Protein AF-A0A956R681-F1 (afdb_monomer)

Secondary structure (DSSP, 8-state):
---HHHHHHHHHHT----HHHHHH-TT-TTTS-HHHHHHHHH-TTHHHHHHHHHHHHHHHHHHHTTS------TTHHHHHHHHS-----S----HHHHHHHHHHHHHHHHHHHHHHHHT-SSHHHHHHHHHHHHHHHHHHTT-HHHHHHHHHHHHHHHHHHHHHHT----

Structure (mmCIF, N/CA/C/O backbone):
data_AF-A0A956R681-F1
#
_entry.id   AF-A0A956R681-F1
#
loop_
_atom_site.group_PDB
_atom_site.id
_atom_site.type_symbol
_atom_site.label_atom_id
_atom_site.label_alt_id
_atom_site.label_comp_id
_atom_site.label_asym_id
_atom_site.label_entity_id
_atom_site.label_seq_id
_atom_site.pdbx_PDB_ins_code
_atom_site.Cartn_x
_atom_site.Cartn_y
_atom_site.Cartn_z
_atom_site.occupancy
_atom_site.B_iso_or_equiv
_atom_site.auth_seq_id
_atom_site.auth_comp_id
_atom_site.auth_asym_id
_atom_site.auth_atom_id
_atom_site.pdbx_PDB_model_num
ATOM 1 N N . MET A 1 1 ? -14.907 17.882 20.560 1.00 49.69 1 MET A N 1
ATOM 2 C CA . MET A 1 1 ? -14.363 16.603 21.057 1.00 49.69 1 MET A CA 1
ATOM 3 C C . MET A 1 1 ? -14.638 15.593 19.968 1.00 49.69 1 MET A C 1
ATOM 5 O O . MET A 1 1 ? -15.806 15.390 19.674 1.00 49.69 1 MET A O 1
ATOM 9 N N . SER A 1 2 ? -13.607 15.104 19.279 1.00 65.75 2 SER A N 1
ATOM 10 C CA . SER A 1 2 ? -13.787 14.114 18.211 1.00 65.75 2 SER A CA 1
ATOM 11 C C . SER A 1 2 ? -14.319 12.815 18.810 1.00 65.75 2 SER A C 1
ATOM 13 O O . SER A 1 2 ? -13.878 12.429 19.895 1.00 65.75 2 SER A O 1
ATOM 15 N N . ASP A 1 3 ? -15.269 12.190 18.124 1.00 90.00 3 ASP A N 1
ATOM 16 C CA . ASP A 1 3 ? -15.886 10.930 18.532 1.00 90.00 3 ASP A CA 1
ATOM 17 C C . ASP A 1 3 ? -14.795 9.852 18.733 1.00 90.00 3 ASP A C 1
ATOM 19 O O . ASP A 1 3 ? -13.906 9.733 17.877 1.00 90.00 3 ASP A O 1
ATOM 23 N N . PRO A 1 4 ? -14.780 9.101 19.854 1.00 87.50 4 PRO A N 1
ATOM 24 C CA . PRO A 1 4 ? -13.835 8.000 20.051 1.00 87.50 4 PRO A CA 1
ATOM 25 C C . PRO A 1 4 ? -13.836 6.991 18.891 1.00 87.50 4 PRO A C 1
ATOM 27 O O . PRO A 1 4 ? -12.768 6.466 18.569 1.00 87.50 4 PRO A O 1
ATOM 30 N N . GLN A 1 5 ? -14.977 6.777 18.223 1.00 89.56 5 GLN A N 1
ATOM 31 C CA . GLN A 1 5 ? -15.070 5.901 17.050 1.00 89.56 5 GLN A CA 1
ATOM 32 C C . GLN A 1 5 ? -14.306 6.478 15.854 1.00 89.56 5 GLN A C 1
ATOM 34 O O . GLN A 1 5 ? -13.444 5.800 15.304 1.00 89.56 5 GLN A O 1
ATOM 39 N N . GLN A 1 6 ? -14.512 7.759 15.533 1.00 90.44 6 GLN A N 1
ATOM 40 C CA . GLN A 1 6 ? -13.795 8.446 14.447 1.00 90.44 6 GLN A CA 1
ATOM 41 C C . GLN A 1 6 ? -12.280 8.466 14.668 1.00 90.44 6 GLN A C 1
ATOM 43 O O . GLN A 1 6 ? -11.498 8.377 13.723 1.00 90.44 6 GLN A O 1
ATOM 48 N N . ARG A 1 7 ? -11.842 8.588 15.928 1.00 89.12 7 ARG A N 1
ATOM 49 C CA . ARG A 1 7 ? -10.415 8.503 16.263 1.00 89.12 7 ARG A CA 1
ATOM 50 C C . ARG A 1 7 ? -9.858 7.104 16.030 1.00 89.12 7 ARG A C 1
ATOM 52 O O . ARG A 1 7 ? -8.744 6.994 15.531 1.00 89.12 7 ARG A O 1
ATOM 59 N N . LEU A 1 8 ? -10.603 6.058 16.391 1.00 91.12 8 LEU A N 1
ATOM 60 C CA . LEU A 1 8 ? -10.182 4.687 16.118 1.00 91.12 8 LEU A CA 1
ATOM 61 C C . LEU A 1 8 ? -10.147 4.415 14.609 1.00 91.12 8 LEU A C 1
ATOM 63 O O . LEU A 1 8 ? -9.159 3.867 14.136 1.00 91.12 8 LEU A O 1
ATOM 67 N N . GLU A 1 9 ? -11.166 4.836 13.860 1.00 89.56 9 GLU A N 1
ATOM 68 C CA . GLU A 1 9 ? -11.208 4.705 12.397 1.00 89.56 9 GLU A CA 1
ATOM 69 C C . GLU A 1 9 ? -10.003 5.369 11.732 1.00 89.56 9 GLU A C 1
ATOM 71 O O . GLU A 1 9 ? -9.349 4.746 10.904 1.00 89.56 9 GLU A O 1
ATOM 76 N N . ALA A 1 10 ? -9.652 6.592 12.140 1.00 90.12 10 ALA A N 1
ATOM 77 C CA . ALA A 1 10 ? -8.473 7.275 11.613 1.00 90.12 10 ALA A CA 1
ATOM 78 C C . ALA A 1 10 ? -7.182 6.470 11.851 1.00 90.12 10 ALA A C 1
ATOM 80 O O . ALA A 1 10 ? -6.353 6.361 10.954 1.00 90.12 10 ALA A O 1
ATOM 81 N N . ILE A 1 11 ? -7.032 5.860 13.033 1.00 91.00 11 ILE A N 1
ATOM 82 C CA . ILE A 1 11 ? -5.877 5.002 13.339 1.00 91.00 11 ILE A CA 1
ATOM 83 C C . ILE A 1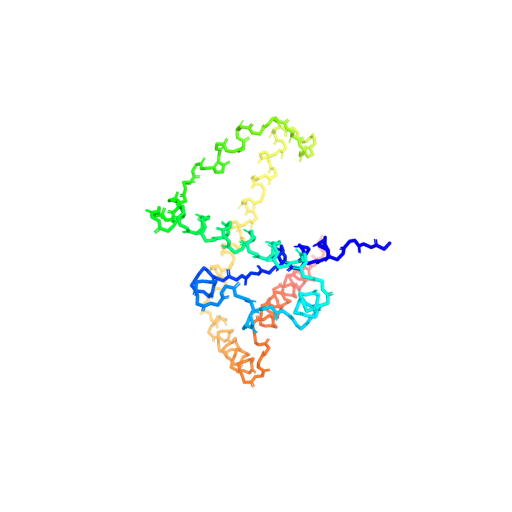 11 ? -5.894 3.722 12.491 1.00 91.00 11 ILE A C 1
ATOM 85 O O . ILE A 1 11 ? -4.836 3.268 12.067 1.00 91.00 11 ILE A O 1
ATOM 89 N N . LEU A 1 12 ? -7.069 3.124 12.267 1.00 90.12 12 LEU A N 1
ATOM 90 C CA . LEU A 1 12 ? -7.211 1.903 11.469 1.00 90.12 12 LEU A CA 1
ATOM 91 C C . LEU A 1 12 ? -6.932 2.150 9.980 1.00 90.12 12 LEU A C 1
ATOM 93 O O . LEU A 1 12 ? -6.311 1.304 9.348 1.00 90.12 12 LEU A O 1
ATOM 97 N N . LEU A 1 13 ? -7.330 3.304 9.436 1.00 87.62 13 LEU A N 1
ATOM 98 C CA . LEU A 1 13 ? -7.096 3.670 8.033 1.00 87.62 13 LEU A CA 1
ATOM 99 C C . LEU A 1 13 ? -5.612 3.861 7.696 1.00 87.62 13 LEU A C 1
ATOM 101 O O . LEU A 1 13 ? -5.194 3.533 6.589 1.00 87.62 13 LEU A O 1
ATOM 105 N N . ASP A 1 14 ? -4.821 4.364 8.643 1.00 88.56 14 ASP A N 1
ATOM 106 C CA . ASP A 1 14 ? -3.371 4.525 8.476 1.00 88.56 14 ASP A CA 1
ATOM 107 C C . ASP A 1 14 ? -2.596 3.215 8.725 1.00 88.56 14 ASP A C 1
ATOM 109 O O . ASP A 1 14 ? -1.380 3.153 8.522 1.00 88.56 14 ASP A O 1
ATOM 113 N N . LEU A 1 15 ? -3.267 2.161 9.199 1.00 88.75 15 LEU A N 1
ATOM 114 C CA . LEU A 1 15 ? -2.619 0.919 9.590 1.00 88.75 15 LEU A CA 1
ATOM 115 C C . LEU A 1 15 ? -2.482 -0.049 8.409 1.00 88.75 15 LEU A C 1
ATOM 117 O O . LEU A 1 15 ? -3.449 -0.642 7.941 1.00 88.75 15 LEU A O 1
ATOM 121 N N . GLU A 1 16 ? -1.243 -0.333 8.021 1.00 84.88 16 GLU A N 1
ATOM 122 C CA . GLU A 1 16 ? -0.945 -1.410 7.076 1.00 84.88 16 GLU A CA 1
ATOM 123 C C . GLU A 1 16 ? -0.769 -2.746 7.812 1.00 84.88 16 GLU A C 1
ATOM 125 O O . GLU A 1 16 ? 0.278 -3.022 8.405 1.00 84.88 16 GLU A O 1
ATOM 130 N N . VAL A 1 17 ? -1.790 -3.608 7.770 1.00 86.81 17 VAL A N 1
ATOM 131 C CA . VAL A 1 17 ? -1.738 -4.942 8.383 1.00 86.81 17 VAL A CA 1
ATOM 132 C C . VAL A 1 17 ? -2.103 -6.035 7.380 1.00 86.81 17 VAL A C 1
ATOM 134 O O . VAL A 1 17 ? -3.077 -5.951 6.640 1.00 86.81 17 VAL A O 1
ATOM 137 N N . GLY A 1 18 ? -1.300 -7.100 7.340 1.00 85.00 18 GLY A N 1
ATOM 138 C CA . GLY A 1 18 ? -1.504 -8.180 6.378 1.00 85.00 18 GLY A CA 1
ATOM 139 C C . GLY A 1 18 ? -2.695 -9.087 6.734 1.00 85.00 18 GLY A C 1
ATOM 140 O O . GLY A 1 18 ? -2.915 -9.391 7.912 1.00 85.00 18 GLY A O 1
ATOM 141 N N . PRO A 1 19 ? -3.394 -9.672 5.742 1.00 86.38 19 PRO A N 1
ATOM 142 C CA . PRO A 1 19 ? -4.575 -10.508 5.984 1.00 86.38 19 PRO A CA 1
ATOM 143 C C . PRO A 1 19 ? -4.267 -11.781 6.787 1.00 86.38 19 PRO A C 1
ATOM 145 O O . PRO A 1 19 ? -5.109 -12.284 7.527 1.00 86.38 19 PRO A O 1
ATOM 148 N N . ALA A 1 20 ? -3.044 -12.312 6.695 1.00 87.06 20 ALA A N 1
ATOM 149 C CA . ALA A 1 20 ? -2.615 -13.446 7.517 1.00 87.06 20 ALA A CA 1
ATOM 150 C C . ALA A 1 20 ? -2.541 -13.095 9.015 1.00 87.06 20 ALA A C 1
ATOM 152 O O . ALA A 1 20 ? -2.789 -13.953 9.864 1.00 87.06 20 ALA A O 1
ATOM 153 N N . GLN A 1 21 ? -2.204 -11.844 9.336 1.00 89.06 21 GLN A N 1
ATOM 154 C CA . GLN A 1 21 ? -2.130 -11.354 10.707 1.00 89.06 21 GLN A CA 1
ATOM 155 C C . GLN A 1 21 ? -3.531 -11.094 11.270 1.00 89.06 21 GLN A C 1
ATOM 157 O O . GLN A 1 21 ? -3.810 -11.542 12.381 1.00 89.06 21 GLN A O 1
ATOM 162 N N . LEU A 1 22 ? -4.433 -10.511 10.471 1.00 90.94 22 LEU A N 1
ATOM 163 C CA . LEU A 1 22 ? -5.848 -10.337 10.824 1.00 90.94 22 LEU A CA 1
ATOM 164 C C . LEU A 1 22 ? -6.547 -11.662 11.151 1.00 90.94 22 LEU A C 1
ATOM 166 O O . LEU A 1 22 ? -7.217 -11.767 12.173 1.00 90.94 22 LEU A O 1
ATOM 170 N N . ARG A 1 23 ? -6.333 -12.714 10.345 1.00 90.00 23 ARG A N 1
ATOM 171 C CA . ARG A 1 23 ? -6.906 -14.051 10.618 1.00 90.00 23 ARG A CA 1
ATOM 172 C C . ARG A 1 23 ? -6.384 -14.673 11.911 1.00 90.00 23 ARG A C 1
ATOM 174 O O . ARG A 1 23 ? -7.100 -15.425 12.563 1.00 90.00 23 ARG A O 1
ATOM 181 N N . ARG A 1 24 ? -5.117 -14.416 12.248 1.00 92.62 24 ARG A N 1
ATOM 182 C CA . ARG A 1 24 ? -4.472 -14.975 13.443 1.00 92.62 24 ARG A CA 1
ATOM 183 C C . ARG A 1 24 ? -4.914 -14.253 14.713 1.00 92.62 24 ARG A C 1
ATOM 185 O O . ARG A 1 24 ? -5.060 -14.893 15.749 1.00 92.62 24 ARG A O 1
ATOM 192 N N . ASP A 1 25 ? -5.088 -12.939 14.636 1.00 92.00 25 ASP A N 1
ATOM 193 C CA . ASP A 1 25 ? -5.455 -12.097 15.770 1.00 92.00 25 ASP A CA 1
ATOM 194 C C . ASP A 1 25 ? -6.475 -11.024 15.356 1.00 92.00 25 ASP A C 1
ATOM 196 O O . ASP A 1 25 ? -6.110 -9.862 15.170 1.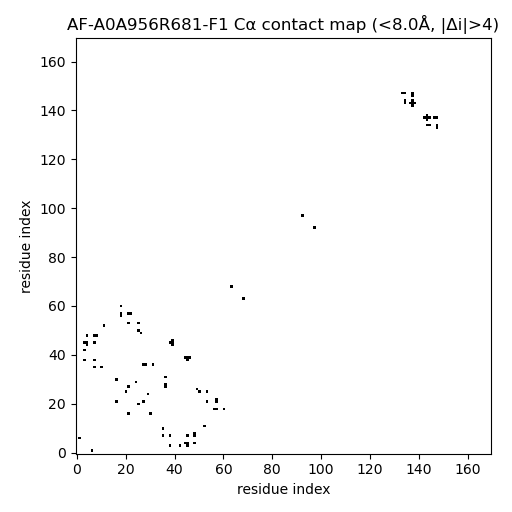00 92.00 25 ASP A O 1
ATOM 200 N N . PRO A 1 26 ? -7.768 -11.377 15.262 1.00 90.94 26 PRO A N 1
ATOM 201 C CA . PRO A 1 26 ? -8.822 -10.421 14.917 1.00 90.94 26 PRO A CA 1
ATOM 202 C C . PRO A 1 26 ? -9.085 -9.407 16.041 1.00 90.94 26 PRO A C 1
ATOM 204 O O . PRO A 1 26 ? -9.763 -8.409 15.837 1.00 90.94 26 PRO A O 1
ATOM 207 N N . SER A 1 27 ? -8.554 -9.648 17.246 1.00 89.88 27 SER A N 1
ATOM 208 C CA . SER A 1 27 ? -8.712 -8.739 18.386 1.00 89.88 27 SER A CA 1
ATOM 209 C C . SER A 1 27 ? -7.737 -7.563 18.374 1.00 89.88 27 SER A C 1
ATOM 211 O O . SER A 1 27 ? -7.854 -6.667 19.207 1.00 89.88 27 SER A O 1
ATOM 213 N N . GLY A 1 28 ? -6.749 -7.578 17.477 1.00 88.75 28 GLY A N 1
ATOM 214 C CA . GLY A 1 28 ? -5.774 -6.502 17.364 1.00 88.75 28 GLY A CA 1
ATOM 215 C C . GLY A 1 28 ? -4.764 -6.405 18.495 1.00 88.75 28 GLY A C 1
ATOM 216 O O . GLY A 1 28 ? -4.049 -5.415 18.596 1.00 88.75 28 GLY A O 1
ATOM 217 N N . ARG A 1 29 ? -4.625 -7.429 19.338 1.00 89.69 29 ARG A N 1
ATOM 218 C CA . ARG A 1 29 ? -3.703 -7.378 20.484 1.00 89.69 29 ARG A CA 1
ATOM 219 C C . ARG A 1 29 ? -2.233 -7.290 20.083 1.00 89.69 29 ARG A C 1
ATOM 221 O O . ARG A 1 29 ? -1.448 -6.678 20.801 1.00 89.69 29 ARG A O 1
ATOM 228 N N . SER A 1 30 ? -1.870 -7.902 18.962 1.00 90.31 30 SER A N 1
ATOM 229 C CA . SER A 1 30 ? -0.498 -7.977 18.453 1.00 90.31 30 SER A CA 1
ATOM 230 C C . SER A 1 30 ? -0.127 -6.869 17.471 1.00 90.31 30 SER A C 1
ATOM 232 O O . SER A 1 30 ? 1.059 -6.672 17.221 1.00 90.31 30 SER A O 1
ATOM 234 N N . TRP A 1 31 ? -1.111 -6.165 16.910 1.00 92.81 31 TRP A N 1
ATOM 235 C CA . TRP A 1 31 ? -0.884 -5.195 15.836 1.00 92.81 31 TRP A CA 1
ATOM 236 C C . TRP A 1 31 ? -1.484 -3.810 16.082 1.00 92.81 31 TRP A C 1
ATOM 238 O O . TRP A 1 31 ? -1.048 -2.856 15.445 1.00 92.81 31 TRP A O 1
ATOM 248 N N . LEU A 1 32 ? -2.418 -3.649 17.025 1.00 93.69 32 LEU A N 1
ATOM 249 C CA . LEU A 1 32 ? -2.899 -2.324 17.405 1.00 93.69 32 LEU A CA 1
ATOM 250 C C . LEU A 1 32 ? -1.897 -1.600 18.304 1.00 93.69 32 LEU A C 1
ATOM 252 O O . LEU A 1 32 ? -1.331 -2.158 19.259 1.00 93.69 32 LEU A O 1
ATOM 256 N N . SER A 1 33 ? -1.770 -0.298 18.059 1.00 92.12 33 SER A N 1
ATOM 257 C CA . SER A 1 33 ? -1.048 0.614 18.939 1.00 92.12 33 SER A CA 1
ATOM 258 C C . SER A 1 33 ? -1.646 0.613 20.355 1.00 92.12 33 SER A C 1
ATOM 260 O O . SER A 1 33 ? -2.798 0.232 20.585 1.00 92.12 33 SER A O 1
ATOM 262 N N . ALA A 1 34 ? -0.850 1.034 21.341 1.00 91.62 34 ALA A N 1
ATOM 263 C CA . ALA A 1 34 ? -1.329 1.151 22.719 1.00 91.62 34 ALA A CA 1
ATOM 264 C C . ALA A 1 34 ? -2.500 2.146 22.844 1.00 91.62 34 ALA A C 1
ATOM 266 O O . ALA A 1 34 ? -3.409 1.914 23.635 1.00 91.62 34 ALA A O 1
ATOM 267 N N . GLU A 1 35 ? -2.509 3.206 22.028 1.00 90.75 35 GLU A N 1
ATOM 268 C CA . GLU A 1 35 ? -3.598 4.188 21.988 1.00 90.75 35 GLU A CA 1
ATOM 269 C C . GLU A 1 35 ? -4.914 3.560 21.515 1.00 90.75 35 GLU A C 1
ATOM 271 O O . GLU A 1 35 ? -5.931 3.683 22.196 1.00 90.75 35 GLU A O 1
ATOM 276 N N . ALA A 1 36 ? -4.898 2.824 20.399 1.00 90.12 36 ALA A N 1
ATOM 277 C CA . ALA A 1 36 ? -6.098 2.163 19.887 1.00 90.12 36 ALA A CA 1
ATOM 278 C C . ALA A 1 36 ? -6.641 1.111 20.869 1.00 90.12 36 ALA A C 1
ATOM 280 O O . ALA A 1 36 ? -7.851 0.993 21.057 1.00 90.12 36 ALA A O 1
ATOM 281 N N . ARG A 1 37 ? -5.752 0.387 21.561 1.00 92.56 37 ARG A N 1
ATOM 282 C CA . ARG A 1 37 ? -6.152 -0.558 22.615 1.00 92.56 37 ARG A CA 1
ATOM 283 C C . ARG A 1 37 ? -6.808 0.142 23.803 1.00 92.56 37 ARG A C 1
ATOM 285 O O . ARG A 1 37 ? -7.855 -0.309 24.255 1.00 92.56 37 ARG A O 1
ATOM 292 N N . ALA A 1 38 ? -6.260 1.271 24.250 1.00 92.06 38 ALA A N 1
ATOM 293 C CA . ALA A 1 38 ? -6.871 2.065 25.313 1.00 92.06 38 ALA A CA 1
ATOM 294 C C . ALA A 1 38 ? -8.266 2.581 24.916 1.00 92.06 38 ALA A C 1
ATOM 296 O O . ALA A 1 38 ? -9.178 2.580 25.746 1.00 92.06 38 ALA A O 1
ATOM 297 N N . LEU A 1 39 ? -8.471 2.964 23.649 1.00 91.62 39 LEU A N 1
ATOM 298 C CA . LEU A 1 39 ? -9.792 3.346 23.131 1.00 91.62 39 LEU A CA 1
ATOM 299 C C . LEU A 1 39 ? -10.789 2.177 23.186 1.00 91.62 39 LEU A C 1
ATOM 301 O O . LEU A 1 39 ? -11.912 2.365 23.639 1.00 91.62 39 LEU A O 1
ATOM 305 N N . LEU A 1 40 ? -10.375 0.964 22.815 1.00 92.44 40 LEU A N 1
ATOM 306 C CA . LEU A 1 40 ? -11.221 -0.242 22.858 1.00 92.44 40 LEU A CA 1
ATOM 307 C C . LEU A 1 40 ? -11.555 -0.730 24.276 1.00 92.44 40 LEU A C 1
ATOM 309 O O . LEU A 1 40 ? -12.580 -1.388 24.491 1.00 92.44 40 LEU A O 1
ATOM 313 N N . GLU A 1 41 ? -10.667 -0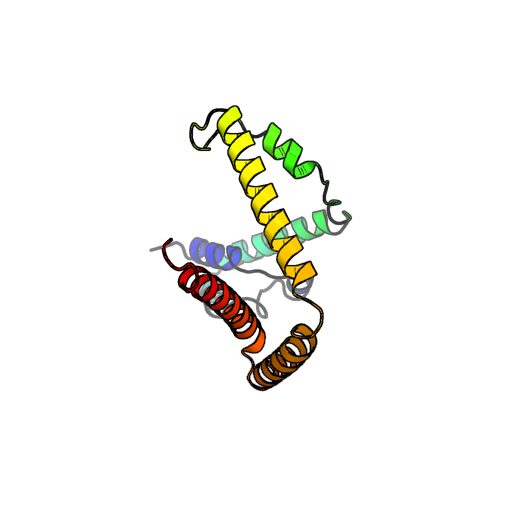.470 25.233 1.00 92.12 41 GLU A N 1
ATOM 314 C CA . GLU A 1 41 ? -10.885 -0.776 26.648 1.00 92.12 41 GLU A CA 1
ATOM 315 C C . GLU A 1 41 ? -11.834 0.230 27.301 1.00 92.12 41 GLU A C 1
ATOM 317 O O . GLU A 1 41 ? -12.705 -0.167 28.074 1.00 92.12 41 GLU A O 1
ATOM 322 N N . SER A 1 42 ? -11.689 1.514 26.964 1.00 92.19 42 SER A N 1
ATOM 323 C CA . SER A 1 42 ? -12.501 2.599 27.525 1.00 92.19 42 SER A CA 1
ATOM 324 C C . SER A 1 42 ? -13.887 2.733 26.885 1.00 92.19 42 SER A C 1
ATOM 326 O O . SER A 1 42 ? -14.817 3.145 27.573 1.00 92.19 42 SER A O 1
ATOM 328 N N . HIS A 1 43 ? -14.037 2.355 25.612 1.00 92.56 43 HIS A N 1
ATOM 329 C CA . HIS A 1 43 ? -15.256 2.548 24.821 1.00 92.56 43 HIS A CA 1
ATOM 330 C C . HIS A 1 43 ? -15.658 1.231 24.128 1.00 92.56 43 HIS A C 1
ATOM 332 O O . HIS A 1 43 ? -15.090 0.870 23.090 1.00 92.56 43 HIS A O 1
ATOM 338 N N . PRO A 1 44 ? -16.605 0.451 24.687 1.00 88.88 44 PRO A N 1
ATOM 339 C CA . PRO A 1 44 ? -16.994 -0.848 24.131 1.00 88.88 44 PRO A CA 1
ATOM 340 C C . PRO A 1 44 ? -17.612 -0.764 22.724 1.00 88.88 44 PRO A C 1
ATOM 342 O O . PRO A 1 44 ? -17.506 -1.726 21.962 1.00 88.88 44 PRO A O 1
ATOM 345 N N . GLU A 1 45 ? -18.204 0.370 22.355 1.00 89.31 45 GLU A N 1
ATOM 346 C CA . GLU A 1 45 ? -18.741 0.679 21.025 1.00 89.31 45 GLU A CA 1
ATOM 347 C C . GLU A 1 45 ? -17.671 0.640 19.921 1.00 89.31 45 GLU A C 1
ATOM 349 O O . GLU A 1 45 ? -17.944 0.227 18.794 1.00 89.31 45 GLU A O 1
ATOM 354 N N . CYS A 1 46 ? -16.417 0.949 20.251 1.00 90.19 46 CYS A N 1
ATOM 355 C CA . CYS A 1 46 ? -15.292 0.875 19.321 1.00 90.19 46 CYS A CA 1
ATOM 356 C C . CYS A 1 46 ? -14.961 -0.571 18.905 1.00 90.19 46 CYS A C 1
ATOM 358 O O . CYS A 1 46 ? -14.333 -0.803 17.873 1.00 90.19 46 CYS A O 1
ATOM 360 N N . ARG A 1 47 ? -15.413 -1.578 19.670 1.00 90.94 47 ARG A N 1
ATOM 361 C CA . ARG A 1 47 ? -15.216 -2.997 19.318 1.00 90.94 47 ARG A CA 1
ATOM 362 C C . ARG A 1 47 ? -16.053 -3.433 18.125 1.00 90.94 47 ARG A C 1
ATOM 364 O O . ARG A 1 47 ? -15.786 -4.494 17.563 1.00 90.94 47 ARG A O 1
ATOM 371 N N . GLN A 1 48 ? -17.122 -2.705 17.810 1.00 90.81 48 GLN A N 1
ATOM 372 C CA . GLN A 1 48 ? -17.890 -2.956 16.597 1.00 90.81 48 GLN A CA 1
ATOM 373 C C . GLN A 1 48 ? -17.115 -2.459 15.376 1.00 90.81 48 GLN A C 1
ATOM 375 O O . GLN A 1 48 ? -16.864 -3.259 14.485 1.00 90.81 48 GLN A O 1
ATOM 380 N N . VAL A 1 49 ? -16.615 -1.222 15.423 1.00 91.94 49 VAL A N 1
ATOM 381 C CA . VAL A 1 49 ? -15.774 -0.621 14.373 1.00 91.94 49 VAL A CA 1
ATOM 382 C C . VAL A 1 49 ? -14.567 -1.502 14.044 1.00 91.94 49 VAL A C 1
ATOM 384 O O . VAL A 1 49 ? -14.300 -1.791 12.884 1.00 91.94 49 VAL A O 1
ATOM 387 N N . LEU A 1 50 ? -13.864 -2.007 15.068 1.00 93.19 50 LEU A N 1
ATOM 388 C CA . LEU A 1 50 ? -12.739 -2.921 14.849 1.00 93.19 50 LEU A CA 1
ATOM 389 C C . LEU A 1 5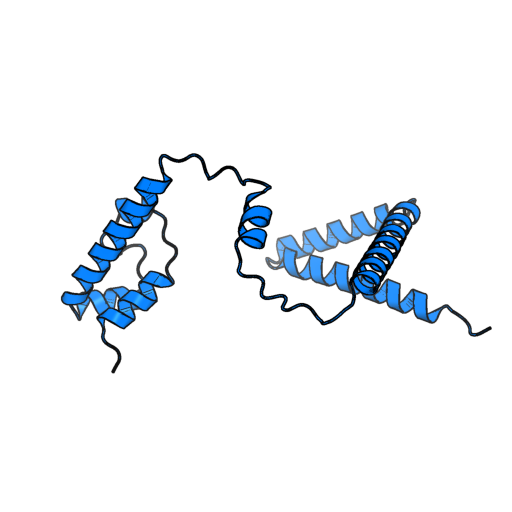0 ? -13.164 -4.210 14.131 1.00 93.19 50 LEU A C 1
ATOM 391 O O . LEU A 1 50 ? -12.432 -4.698 13.279 1.00 93.19 50 LEU A O 1
ATOM 395 N N . ARG A 1 51 ? -14.317 -4.786 14.490 1.00 94.06 51 ARG A N 1
ATOM 396 C CA . ARG A 1 51 ? -14.806 -6.015 13.850 1.00 94.06 51 ARG A CA 1
ATOM 397 C C . ARG A 1 51 ? -15.169 -5.772 12.393 1.00 94.06 51 ARG A C 1
ATOM 399 O O . ARG A 1 51 ? -14.745 -6.553 11.555 1.00 94.06 51 ARG A O 1
ATOM 406 N N . GLU A 1 52 ? -15.881 -4.685 12.116 1.00 92.88 52 GLU A N 1
ATOM 407 C CA . GLU A 1 52 ? -16.250 -4.282 10.756 1.00 92.88 52 GLU A CA 1
ATOM 408 C C . GLU A 1 52 ? -14.999 -4.080 9.892 1.00 92.88 52 GLU A C 1
ATOM 410 O O . GLU A 1 52 ? -14.891 -4.690 8.836 1.00 92.88 52 GLU A O 1
ATOM 415 N N . PHE A 1 53 ? -13.986 -3.372 10.402 1.00 93.44 53 PHE A N 1
ATOM 416 C CA . PHE A 1 53 ? -12.697 -3.227 9.719 1.00 93.44 53 PHE A CA 1
ATOM 417 C C . PHE A 1 53 ? -12.026 -4.575 9.406 1.00 93.44 53 PHE A C 1
ATOM 419 O O . PHE A 1 53 ? -11.580 -4.808 8.285 1.00 93.44 53 PHE A O 1
ATOM 426 N N . VAL A 1 54 ? -11.942 -5.480 10.389 1.00 94.19 54 VAL A N 1
ATOM 427 C CA . VAL A 1 54 ? -11.308 -6.795 10.193 1.00 94.19 54 VAL A CA 1
ATOM 428 C C . VAL A 1 54 ? -12.075 -7.630 9.166 1.00 94.19 54 VAL A C 1
ATOM 430 O O . VAL A 1 54 ? -11.450 -8.286 8.331 1.00 94.19 54 VAL A O 1
ATOM 433 N N . ASP A 1 55 ? -13.405 -7.618 9.224 1.00 93.19 55 ASP A N 1
ATOM 434 C CA . ASP A 1 55 ? -14.260 -8.353 8.293 1.00 93.19 55 ASP A CA 1
ATOM 435 C C . ASP A 1 55 ? -14.116 -7.805 6.864 1.00 93.19 55 ASP A C 1
ATOM 437 O O . ASP A 1 55 ? -13.934 -8.591 5.929 1.00 93.19 55 ASP A O 1
ATOM 441 N N . ASP A 1 56 ? -14.098 -6.481 6.702 1.00 90.31 56 ASP A N 1
ATOM 442 C CA . ASP A 1 56 ? -13.924 -5.806 5.413 1.00 90.31 56 ASP A CA 1
ATOM 443 C C . ASP A 1 56 ? -12.548 -6.090 4.795 1.00 90.31 56 ASP A C 1
ATOM 445 O O . ASP A 1 56 ? -12.457 -6.477 3.627 1.00 90.31 56 ASP A O 1
ATOM 449 N N . GLU A 1 57 ? -11.470 -5.991 5.576 1.00 89.69 57 GLU A N 1
ATOM 450 C CA . GLU A 1 57 ? -10.110 -6.285 5.109 1.00 89.69 57 GLU A CA 1
ATOM 451 C C . GLU A 1 57 ? -9.940 -7.756 4.711 1.00 89.69 57 GLU A C 1
ATOM 453 O O . GLU A 1 57 ? -9.305 -8.090 3.704 1.00 89.69 57 GLU A O 1
ATOM 458 N N . LEU A 1 58 ? -10.538 -8.680 5.469 1.00 89.62 58 LEU A N 1
ATOM 459 C CA . LEU A 1 58 ? -10.511 -10.099 5.123 1.00 89.62 58 LEU A CA 1
ATOM 460 C C . LEU A 1 58 ? -11.371 -10.418 3.899 1.00 89.62 58 LEU A C 1
ATOM 462 O O . LEU A 1 58 ? -10.972 -11.277 3.104 1.00 89.62 58 LEU A O 1
ATOM 466 N N . ALA A 1 59 ? -12.505 -9.739 3.726 1.00 87.69 59 ALA A N 1
ATOM 467 C CA . ALA A 1 59 ? -13.341 -9.851 2.537 1.00 87.69 59 ALA A CA 1
ATOM 468 C C . ALA A 1 59 ? -12.607 -9.323 1.297 1.00 87.69 59 ALA A C 1
ATOM 470 O O . ALA A 1 59 ? -12.560 -10.012 0.273 1.00 87.69 59 ALA A O 1
ATOM 471 N N . LEU A 1 60 ? -11.953 -8.163 1.404 1.00 85.69 60 LEU A N 1
ATOM 472 C CA . LEU A 1 60 ? -11.141 -7.572 0.342 1.00 85.69 60 LEU A CA 1
ATOM 473 C C . LEU A 1 60 ? -9.962 -8.480 -0.027 1.00 85.69 60 LEU A C 1
ATOM 475 O O . LEU A 1 60 ? -9.756 -8.806 -1.198 1.00 85.69 60 LEU A O 1
ATOM 479 N N . ALA A 1 61 ? -9.226 -8.971 0.970 1.00 84.06 61 ALA A N 1
ATOM 480 C CA . ALA A 1 61 ? -8.145 -9.924 0.754 1.00 84.06 61 ALA A CA 1
ATOM 481 C C . ALA A 1 61 ? -8.641 -11.257 0.173 1.00 84.06 61 ALA A C 1
ATOM 483 O O . ALA A 1 61 ? -7.909 -11.909 -0.569 1.00 84.06 61 ALA A O 1
ATOM 484 N N . GLY A 1 62 ? -9.865 -11.681 0.495 1.00 81.50 62 GLY A N 1
ATOM 485 C CA . GLY A 1 62 ? -10.521 -12.839 -0.112 1.00 81.50 62 GLY A CA 1
ATOM 486 C C . GLY A 1 62 ? -10.854 -12.617 -1.588 1.00 81.50 62 GLY A C 1
ATOM 487 O O . GLY A 1 62 ? -10.577 -13.488 -2.411 1.00 81.50 62 GLY A O 1
ATOM 488 N N . ALA A 1 63 ? -11.368 -11.435 -1.935 1.00 76.62 63 ALA A N 1
ATOM 489 C CA . ALA A 1 63 ? -11.644 -11.044 -3.316 1.00 76.62 63 ALA A CA 1
ATOM 490 C C . ALA A 1 63 ? -10.362 -10.971 -4.166 1.00 76.62 63 ALA A C 1
ATOM 492 O O . ALA A 1 63 ? -10.366 -11.359 -5.334 1.00 76.62 63 ALA A O 1
ATOM 493 N N . LEU A 1 64 ? -9.250 -10.527 -3.570 1.00 68.12 64 LEU A N 1
ATOM 494 C CA . LEU A 1 64 ? -7.942 -10.443 -4.226 1.00 68.12 64 LEU A CA 1
ATOM 495 C C . LEU A 1 64 ? -7.177 -11.778 -4.228 1.00 68.12 64 LEU A C 1
ATOM 497 O O . LEU A 1 64 ? -6.438 -12.061 -5.164 1.00 68.12 64 LEU A O 1
ATOM 501 N N . GLY A 1 65 ? -7.362 -12.621 -3.209 1.00 56.06 65 GLY A N 1
ATOM 502 C CA . GLY A 1 65 ? -6.589 -13.846 -2.967 1.00 56.06 65 GLY A CA 1
ATOM 503 C C . GLY A 1 65 ? -6.850 -15.009 -3.931 1.00 56.06 65 GLY A C 1
ATOM 504 O O . GLY A 1 65 ? -6.164 -16.026 -3.844 1.00 56.06 65 GLY A O 1
ATOM 505 N N . GLY A 1 66 ? -7.815 -14.874 -4.843 1.00 52.47 66 GLY A N 1
ATOM 506 C CA . GLY A 1 66 ? -8.049 -15.807 -5.952 1.00 52.47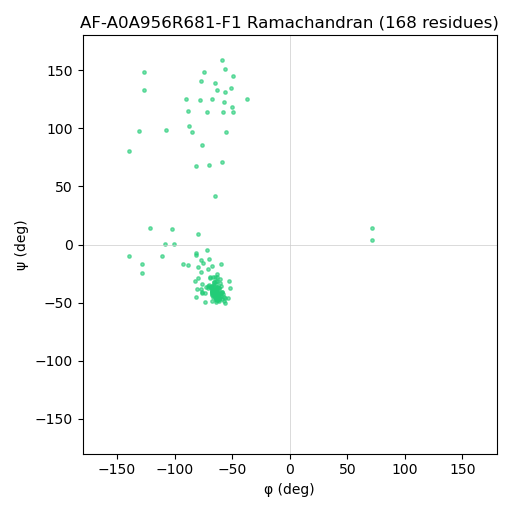 66 GLY A CA 1
ATOM 507 C C . GLY A 1 66 ? -7.729 -15.228 -7.332 1.00 52.47 66 GLY A C 1
ATOM 508 O O . GLY A 1 66 ? -7.704 -15.970 -8.314 1.00 52.47 66 GLY A O 1
ATOM 509 N N . ALA A 1 67 ? -7.481 -13.921 -7.424 1.00 52.44 67 ALA A N 1
ATOM 510 C CA . ALA A 1 67 ? -7.110 -13.284 -8.672 1.00 52.44 67 ALA A CA 1
ATOM 511 C C . ALA A 1 67 ? -5.578 -13.309 -8.789 1.00 52.44 67 ALA A C 1
ATOM 513 O O . ALA A 1 67 ? -4.896 -12.826 -7.880 1.00 52.44 67 ALA A O 1
ATOM 514 N N . PRO A 1 68 ? -4.991 -13.841 -9.879 1.00 53.94 68 PRO A N 1
ATOM 515 C CA . PRO A 1 68 ? -3.608 -13.500 -10.186 1.00 53.94 68 PRO A CA 1
ATOM 516 C C . PRO A 1 68 ? -3.508 -11.974 -10.158 1.00 53.94 68 PRO A C 1
ATOM 518 O O . PRO A 1 68 ? -4.416 -11.312 -10.672 1.00 53.94 68 PRO A O 1
ATOM 521 N N . ALA A 1 69 ? -2.457 -11.438 -9.515 1.00 56.94 69 ALA A N 1
ATOM 522 C CA . ALA A 1 69 ? -2.183 -10.001 -9.477 1.00 56.94 69 ALA A CA 1
ATOM 523 C C . ALA A 1 69 ? -2.550 -9.423 -10.845 1.00 56.94 69 ALA A C 1
ATOM 525 O O . ALA A 1 69 ? -2.094 -10.016 -11.832 1.00 56.94 69 ALA A O 1
ATOM 526 N N . PRO A 1 70 ? -3.424 -8.395 -10.925 1.00 54.94 70 PRO A N 1
ATOM 527 C CA . PRO A 1 70 ? -3.926 -7.926 -12.205 1.00 54.94 70 PRO A CA 1
ATOM 528 C C . PRO A 1 70 ? -2.705 -7.731 -13.081 1.00 54.94 70 PRO A C 1
ATOM 530 O O . PRO A 1 70 ? -1.813 -6.959 -12.718 1.00 54.94 70 PRO A O 1
ATOM 533 N N . SER A 1 71 ? -2.597 -8.545 -14.140 1.00 54.94 71 SER A N 1
ATOM 534 C CA . SER A 1 71 ? -1.458 -8.483 -15.043 1.00 54.94 71 SER A CA 1
ATOM 535 C C . SER A 1 71 ? -1.339 -7.018 -15.396 1.00 54.94 71 SER A C 1
ATOM 537 O O . SER A 1 71 ? -2.340 -6.466 -15.860 1.00 54.94 71 SER A O 1
ATOM 539 N N . VAL A 1 72 ? -0.212 -6.387 -15.053 1.00 60.16 72 VAL A N 1
ATOM 540 C CA . VAL A 1 72 ? -0.010 -4.952 -15.251 1.00 60.16 72 VAL A CA 1
ATOM 541 C C . VAL A 1 72 ? -0.260 -4.708 -16.724 1.00 60.16 72 VAL A C 1
ATOM 543 O O . VAL A 1 72 ? 0.588 -5.019 -17.555 1.00 60.16 72 VAL A O 1
ATOM 546 N N . ASP A 1 73 ? -1.475 -4.278 -17.052 1.00 71.06 73 ASP A N 1
ATOM 547 C CA . ASP A 1 73 ? -1.868 -4.110 -18.430 1.00 71.06 73 ASP A CA 1
ATOM 548 C C . ASP A 1 73 ? -1.085 -2.883 -18.886 1.00 71.06 73 ASP A C 1
ATOM 550 O O . ASP A 1 73 ? -1.316 -1.789 -18.354 1.00 71.06 73 ASP A O 1
ATOM 554 N N . PRO A 1 74 ? -0.133 -3.035 -19.821 1.00 69.56 74 PRO A N 1
ATOM 555 C CA . PRO A 1 74 ? 0.691 -1.919 -20.266 1.00 69.56 74 PRO A CA 1
ATOM 556 C C . PRO A 1 74 ? -0.159 -0.784 -20.858 1.00 69.56 74 PRO A C 1
ATOM 558 O O . PRO A 1 74 ? 0.300 0.354 -20.940 1.00 69.56 74 PRO A O 1
ATOM 561 N N . PHE A 1 75 ? -1.417 -1.064 -21.212 1.00 77.25 75 PHE A N 1
ATOM 562 C CA . PHE A 1 75 ? -2.388 -0.105 -21.718 1.00 77.25 75 PHE A CA 1
ATOM 563 C C . PHE A 1 75 ? -3.401 0.367 -20.669 1.00 77.25 75 PHE A C 1
ATOM 565 O O . PHE A 1 75 ? -4.247 1.198 -20.993 1.00 77.25 75 PHE A O 1
ATOM 572 N N . PHE A 1 76 ? -3.334 -0.089 -19.413 1.00 78.50 76 PHE A N 1
ATOM 573 C CA . PHE A 1 76 ? -4.184 0.433 -18.336 1.00 78.50 76 PHE A CA 1
ATOM 574 C C . PHE A 1 76 ? -4.011 1.944 -18.197 1.00 78.50 76 PHE A C 1
ATOM 576 O O . PHE A 1 76 ? -4.987 2.684 -18.275 1.00 78.50 76 PHE A O 1
ATOM 583 N N . THR A 1 77 ? -2.762 2.406 -18.109 1.00 72.94 77 THR A N 1
ATOM 584 C CA . THR A 1 77 ? -2.440 3.835 -18.044 1.00 72.94 77 THR A CA 1
ATOM 585 C C . THR A 1 77 ? -2.969 4.581 -19.267 1.00 72.94 77 THR A C 1
ATOM 587 O O . THR A 1 77 ? -3.534 5.658 -19.119 1.00 72.94 77 THR A O 1
ATOM 590 N N . ALA A 1 78 ? -2.854 4.000 -20.467 1.00 75.62 78 ALA A N 1
ATOM 591 C CA . ALA A 1 78 ? -3.363 4.613 -21.693 1.00 75.62 78 ALA A CA 1
ATOM 592 C C . ALA A 1 78 ? -4.895 4.764 -21.666 1.00 75.62 78 ALA A C 1
ATOM 594 O O . ALA A 1 78 ? -5.405 5.854 -21.910 1.00 75.62 78 ALA A O 1
ATOM 595 N N . ARG A 1 79 ? -5.624 3.710 -21.278 1.00 77.25 79 ARG A N 1
ATOM 596 C CA . ARG A 1 79 ? -7.093 3.727 -21.189 1.00 77.25 79 ARG A CA 1
ATOM 597 C C . ARG A 1 79 ? -7.609 4.646 -20.086 1.00 77.25 79 ARG A C 1
ATOM 599 O O . ARG A 1 79 ? -8.603 5.329 -20.291 1.00 77.25 79 ARG A O 1
ATOM 606 N N . VAL A 1 80 ? -6.934 4.700 -18.936 1.00 78.31 80 VAL A N 1
ATOM 607 C CA . VAL A 1 80 ? -7.273 5.639 -17.854 1.00 78.31 80 VAL A CA 1
ATOM 608 C C . VAL A 1 80 ? -7.058 7.080 -18.314 1.00 78.31 80 VAL A C 1
ATOM 610 O O . VAL A 1 80 ? -7.925 7.920 -18.102 1.00 78.31 80 VAL A O 1
ATOM 613 N N . VAL A 1 81 ? -5.945 7.367 -18.996 1.00 74.25 81 VAL A N 1
ATOM 614 C CA . VAL A 1 81 ? -5.665 8.701 -19.549 1.00 74.25 81 VAL A CA 1
ATOM 615 C C . VAL A 1 81 ? -6.689 9.106 -20.614 1.00 74.25 81 VAL A C 1
ATOM 617 O O . VAL A 1 81 ? -7.086 10.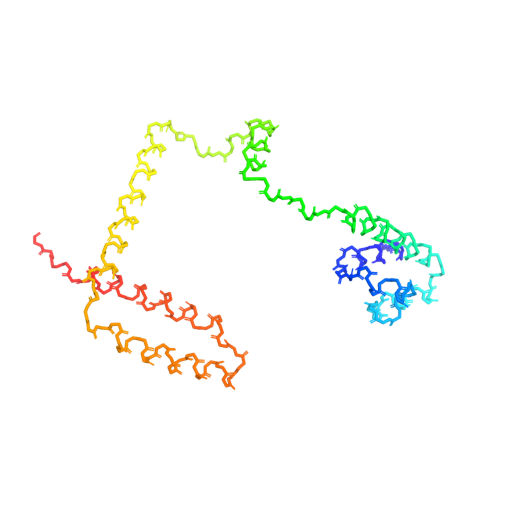267 -20.645 1.00 74.25 81 VAL A O 1
ATOM 620 N N . GLU A 1 82 ? -7.143 8.176 -21.456 1.00 74.62 82 GLU A N 1
ATOM 621 C CA . GLU A 1 82 ? -8.208 8.431 -22.438 1.00 74.62 82 GLU A CA 1
ATOM 622 C C . GLU A 1 82 ? -9.588 8.623 -21.796 1.00 74.62 82 GLU A C 1
ATOM 624 O O . GLU A 1 82 ? -10.384 9.423 -22.287 1.00 74.62 82 GLU A O 1
ATOM 629 N N . ALA A 1 83 ? -9.874 7.911 -20.703 1.00 75.69 83 ALA A N 1
ATOM 630 C CA . ALA A 1 83 ? -11.150 7.977 -19.995 1.00 75.69 83 ALA A CA 1
ATOM 631 C C . ALA A 1 83 ? -11.278 9.199 -19.070 1.00 75.69 83 ALA A C 1
ATOM 633 O O . ALA A 1 83 ? -12.393 9.575 -18.701 1.00 75.69 83 ALA A O 1
ATOM 634 N N . LEU A 1 84 ? -10.164 9.830 -18.684 1.00 70.38 84 LEU A N 1
ATOM 635 C CA . LEU A 1 84 ? -10.199 11.051 -17.887 1.00 70.38 84 LEU A CA 1
ATOM 636 C C . LEU A 1 84 ? -10.786 12.201 -18.729 1.00 70.38 84 LEU A C 1
ATOM 638 O O . LEU A 1 84 ? -10.262 12.502 -19.807 1.00 70.38 84 LEU A O 1
ATOM 642 N N . PRO A 1 85 ? -11.850 12.886 -18.257 1.00 59.12 85 PRO A N 1
ATOM 643 C CA . PRO A 1 85 ? -12.391 14.051 -18.946 1.00 59.12 85 PRO A CA 1
ATOM 644 C C . PRO A 1 85 ? -11.259 15.061 -19.092 1.00 59.12 85 PRO A C 1
ATOM 646 O O . PRO A 1 85 ? -10.620 15.397 -18.100 1.00 59.12 85 PRO A O 1
ATOM 649 N N . GLY A 1 86 ? -10.970 15.461 -20.333 1.00 58.56 86 GLY A N 1
ATOM 650 C CA . GLY A 1 86 ? -9.720 16.093 -20.760 1.00 58.56 86 GLY A CA 1
ATOM 651 C C . GLY A 1 86 ? -9.354 17.396 -20.048 1.00 58.56 86 GLY A C 1
ATOM 652 O O . GLY A 1 86 ? -9.334 18.463 -20.663 1.00 58.56 86 GLY A O 1
ATOM 653 N N . VAL A 1 87 ? -8.973 17.320 -18.776 1.00 54.31 87 VAL A N 1
ATOM 654 C CA . VAL A 1 87 ? -8.323 18.395 -18.045 1.00 54.31 87 VAL A CA 1
ATOM 655 C C . VAL A 1 87 ? -6.883 18.415 -18.529 1.00 54.31 87 VAL A C 1
ATOM 657 O O . VAL A 1 87 ? -5.975 17.796 -17.983 1.00 54.31 87 VAL A O 1
ATOM 660 N N . ARG A 1 88 ? -6.684 19.128 -19.637 1.00 53.84 88 ARG A N 1
ATOM 661 C CA . ARG A 1 88 ? -5.373 19.535 -20.136 1.00 53.84 88 ARG A CA 1
ATOM 662 C C . ARG A 1 88 ? -4.792 20.597 -19.199 1.00 53.84 88 ARG A C 1
ATOM 664 O O . ARG A 1 88 ? -4.628 21.745 -19.597 1.00 53.84 88 ARG A O 1
ATOM 671 N N . THR A 1 89 ? -4.437 20.231 -17.974 1.00 54.34 89 THR A N 1
ATOM 672 C CA . THR A 1 89 ? -3.525 21.025 -17.139 1.00 54.34 89 THR A CA 1
ATOM 673 C C . THR A 1 89 ? -2.090 20.716 -17.550 1.00 54.34 89 THR A C 1
ATOM 675 O O . THR A 1 89 ? -1.302 20.108 -16.840 1.00 54.34 89 THR A O 1
ATOM 678 N N . GLY A 1 90 ? -1.751 21.139 -18.763 1.00 55.47 90 GLY A N 1
ATOM 679 C CA . GLY A 1 90 ? -0.373 21.335 -19.190 1.00 55.47 90 GLY A CA 1
ATOM 680 C C . GLY A 1 90 ? -0.258 22.757 -19.726 1.00 55.47 90 GLY A C 1
ATOM 681 O O . GLY A 1 90 ? -1.243 23.255 -20.282 1.00 55.47 90 GLY A O 1
ATOM 682 N N . PRO A 1 91 ? 0.903 23.421 -19.590 1.00 55.53 91 PRO A N 1
ATOM 683 C CA . PRO A 1 91 ? 1.090 24.781 -20.082 1.00 55.53 91 PRO A CA 1
ATOM 684 C C . PRO A 1 91 ? 0.615 24.866 -21.538 1.00 55.53 91 PRO A C 1
ATOM 686 O O . PRO A 1 91 ? 0.739 23.898 -22.305 1.00 55.53 91 PRO A O 1
ATOM 689 N N . THR A 1 92 ? 0.041 26.010 -21.905 1.00 60.97 92 THR A N 1
ATOM 690 C CA . THR A 1 92 ? -0.537 26.365 -23.217 1.00 60.97 92 THR A CA 1
ATOM 691 C C . THR A 1 92 ? 0.513 26.408 -24.341 1.00 60.97 92 THR A C 1
ATOM 693 O O . THR A 1 92 ? 0.548 27.295 -25.187 1.00 60.97 92 THR A O 1
ATOM 696 N N . LEU A 1 93 ? 1.425 25.442 -24.367 1.00 60.47 93 LEU A N 1
ATOM 697 C CA . LEU A 1 93 ? 2.421 25.251 -25.397 1.00 60.47 93 LEU A CA 1
ATOM 698 C C . LEU A 1 93 ? 1.756 24.608 -26.606 1.00 60.47 93 LEU A C 1
ATOM 700 O O . LEU A 1 93 ? 1.162 23.531 -26.505 1.00 60.47 93 LEU A O 1
ATOM 704 N N . SER A 1 94 ? 1.893 25.271 -27.751 1.00 74.44 94 SER A N 1
ATOM 705 C CA . SER A 1 94 ? 1.435 24.755 -29.035 1.00 74.44 94 SER A CA 1
ATOM 706 C C . SER A 1 94 ? 2.063 23.381 -29.335 1.00 74.44 94 SER A C 1
ATOM 708 O O . SER A 1 94 ? 3.192 23.114 -28.906 1.00 74.44 94 SER A O 1
ATOM 710 N N . PRO A 1 95 ? 1.386 22.507 -30.104 1.00 70.06 95 PRO A N 1
ATOM 711 C CA . PRO A 1 95 ? 1.887 21.167 -30.429 1.00 70.06 95 PRO A CA 1
ATOM 712 C C . PRO A 1 95 ? 3.311 21.168 -31.004 1.00 70.06 95 PRO A C 1
ATOM 714 O O . PRO A 1 95 ? 4.135 20.339 -30.631 1.00 70.06 95 PRO A O 1
ATOM 717 N N . ARG A 1 96 ? 3.642 22.169 -31.833 1.00 70.00 96 ARG A N 1
ATOM 718 C CA . ARG A 1 96 ? 4.991 22.350 -32.394 1.00 70.00 96 ARG A CA 1
ATOM 719 C C . ARG A 1 96 ? 6.049 22.616 -31.321 1.00 70.00 96 ARG A C 1
ATOM 721 O O . ARG A 1 96 ? 7.131 22.044 -31.384 1.00 70.00 96 ARG A O 1
ATOM 728 N N . ARG A 1 97 ? 5.738 23.441 -30.313 1.00 70.38 97 ARG A N 1
ATOM 729 C CA . ARG A 1 97 ? 6.656 23.717 -29.194 1.00 70.38 97 ARG A CA 1
ATOM 730 C C . ARG A 1 97 ? 6.859 22.490 -28.312 1.00 70.38 97 ARG A C 1
ATOM 732 O O . ARG A 1 97 ? 7.970 22.277 -27.847 1.00 70.38 97 ARG A O 1
ATOM 739 N N . ARG A 1 98 ? 5.822 21.668 -28.124 1.00 72.69 98 ARG A N 1
ATOM 740 C CA . ARG A 1 98 ? 5.928 20.406 -27.372 1.00 72.69 98 ARG A CA 1
ATOM 741 C C . ARG A 1 98 ? 6.857 19.410 -28.065 1.00 72.69 98 ARG A C 1
ATOM 743 O O . ARG A 1 98 ? 7.742 18.872 -27.413 1.00 72.69 98 ARG A O 1
ATOM 750 N N . VAL A 1 99 ? 6.707 19.224 -29.379 1.00 74.94 99 VAL A N 1
ATOM 751 C CA . VAL A 1 99 ? 7.593 18.349 -30.169 1.00 74.94 99 VAL A CA 1
ATOM 752 C C . VAL A 1 99 ? 9.031 18.868 -30.165 1.00 74.94 99 VAL A C 1
ATOM 754 O O . VAL A 1 99 ? 9.957 18.085 -29.987 1.00 74.94 99 VAL A O 1
ATOM 757 N N . MET A 1 100 ? 9.225 20.184 -30.285 1.00 77.06 100 MET A N 1
ATOM 758 C CA . MET A 1 100 ? 10.555 20.793 -30.214 1.00 77.06 100 MET A CA 1
ATOM 759 C C . MET A 1 100 ? 11.220 20.572 -28.847 1.00 77.06 100 MET A C 1
ATOM 761 O O . MET A 1 100 ? 12.369 20.149 -28.799 1.00 77.06 100 MET A O 1
ATOM 765 N N . LEU A 1 101 ? 10.499 20.799 -27.742 1.00 73.31 101 LEU A N 1
ATOM 766 C CA . LEU A 1 101 ? 10.997 20.551 -26.381 1.00 73.31 101 LEU A CA 1
ATOM 767 C C . LEU A 1 101 ? 11.361 19.083 -26.164 1.00 73.31 101 LEU A C 1
ATOM 769 O O . LEU A 1 101 ? 12.435 18.785 -25.645 1.00 73.31 101 LEU A O 1
ATOM 773 N N . LEU A 1 102 ? 10.487 18.172 -26.598 1.00 79.19 102 LEU A N 1
ATOM 774 C CA . LEU A 1 102 ? 10.725 16.740 -26.484 1.00 79.19 102 LEU A CA 1
ATOM 775 C C . LEU A 1 102 ? 11.943 16.316 -27.316 1.00 79.19 102 LEU A C 1
ATOM 777 O O . LEU A 1 102 ? 12.779 15.560 -26.828 1.00 79.19 102 LEU A O 1
ATOM 781 N N . GLY A 1 103 ? 12.082 16.847 -28.533 1.00 81.50 103 GLY A N 1
ATOM 782 C CA . GLY A 1 103 ? 13.241 16.616 -29.395 1.00 81.50 103 GLY A CA 1
ATOM 783 C C . GLY A 1 103 ? 14.541 17.126 -28.773 1.00 81.50 103 GLY A C 1
ATOM 784 O O . GLY A 1 103 ? 15.507 16.374 -28.686 1.00 81.50 103 GLY A O 1
ATOM 785 N N . CYS A 1 104 ? 14.557 18.361 -28.262 1.00 77.88 104 CYS A N 1
ATOM 786 C CA . CYS A 1 104 ? 15.718 18.913 -27.560 1.00 77.88 104 CYS A CA 1
ATOM 787 C C . CYS A 1 104 ? 16.114 18.053 -26.355 1.00 77.88 104 CYS A C 1
ATOM 789 O O . CYS A 1 104 ? 17.296 17.774 -26.171 1.00 77.88 104 CYS A O 1
ATOM 791 N N . PHE A 1 105 ? 15.140 17.590 -25.569 1.00 82.31 105 PHE A N 1
ATOM 792 C CA . PHE A 1 105 ? 15.404 16.714 -24.432 1.00 82.31 105 PHE A CA 1
ATOM 793 C C . PHE A 1 105 ? 16.058 15.394 -24.862 1.00 82.31 105 PHE A C 1
ATOM 795 O O . PHE A 1 105 ? 17.065 14.998 -24.282 1.00 82.31 105 PHE A O 1
ATOM 802 N N . HIS A 1 106 ? 15.546 14.745 -25.912 1.00 79.69 106 HIS A N 1
ATOM 803 C CA . HIS A 1 106 ? 16.111 13.487 -26.412 1.00 79.69 106 HIS A CA 1
ATOM 804 C C . HIS A 1 106 ? 17.521 13.660 -26.982 1.00 79.69 106 HIS A C 1
ATOM 806 O O . HIS A 1 106 ? 18.374 12.806 -26.756 1.00 79.69 106 HIS A O 1
ATOM 812 N N . VAL A 1 107 ? 17.796 14.771 -27.671 1.00 84.94 107 VAL A N 1
ATOM 813 C CA . VAL A 1 107 ? 19.145 15.078 -28.171 1.00 84.94 107 VAL A CA 1
ATOM 814 C C . VAL A 1 107 ? 20.121 15.268 -27.010 1.00 84.94 107 VAL A C 1
ATOM 816 O O . VAL A 1 107 ? 21.211 14.702 -27.028 1.00 84.94 107 VAL A O 1
ATOM 819 N N . VAL A 1 108 ? 19.724 16.006 -25.969 1.00 81.12 108 VAL A N 1
ATOM 820 C CA . VAL A 1 108 ? 20.555 16.207 -24.771 1.00 81.12 108 VAL A CA 1
ATOM 821 C C . VAL A 1 108 ? 20.788 14.889 -24.030 1.00 81.12 108 VAL A C 1
ATOM 823 O O . VAL A 1 108 ? 21.923 14.590 -23.666 1.00 81.12 108 VAL A O 1
ATOM 826 N N . ALA 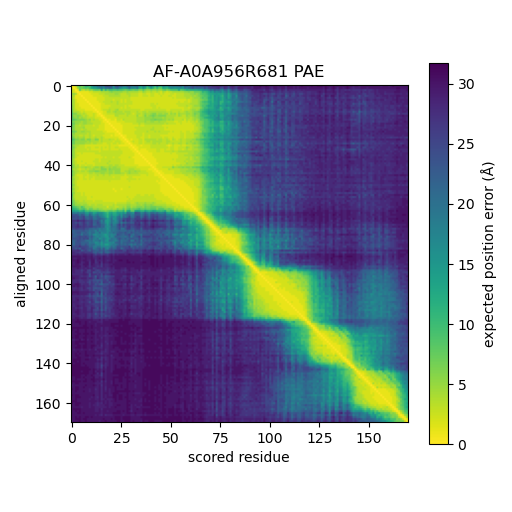A 1 109 ? 19.746 14.075 -23.851 1.00 76.62 109 ALA A N 1
ATOM 827 C CA . ALA A 1 109 ? 19.857 12.763 -23.219 1.00 76.62 109 ALA A CA 1
ATOM 828 C C . ALA A 1 109 ? 20.776 11.819 -24.012 1.00 76.62 109 ALA A C 1
ATOM 830 O O . ALA A 1 109 ? 21.627 11.154 -23.425 1.00 76.62 109 ALA A O 1
ATOM 831 N N . GLY A 1 110 ? 20.659 11.806 -25.344 1.00 82.19 110 GLY A N 1
ATOM 832 C CA . GLY A 1 110 ? 21.525 11.025 -26.226 1.00 82.19 110 GLY A CA 1
ATOM 833 C C . GLY A 1 110 ? 22.987 11.467 -26.164 1.00 82.19 110 GLY A C 1
ATOM 834 O O . GLY A 1 110 ? 23.874 10.623 -26.079 1.00 82.19 110 GLY A O 1
ATOM 835 N N . LEU A 1 111 ? 23.247 12.778 -26.130 1.00 76.69 111 LEU A N 1
ATOM 836 C CA . LEU A 1 111 ? 24.599 13.326 -25.975 1.00 76.69 111 LEU A CA 1
ATOM 837 C C . LEU A 1 111 ? 25.215 12.976 -24.615 1.00 76.69 111 LEU A C 1
ATOM 839 O O . LEU A 1 111 ? 26.389 12.624 -24.557 1.00 76.69 111 LEU A O 1
ATOM 843 N N . LEU A 1 112 ? 24.432 13.025 -23.534 1.00 79.00 112 LEU A N 1
ATOM 844 C CA . LEU A 1 112 ? 24.864 12.593 -22.201 1.00 79.00 112 LEU A CA 1
ATOM 845 C C . LEU A 1 112 ? 25.180 11.098 -22.165 1.00 79.00 112 LEU A C 1
ATOM 847 O O . LEU A 1 112 ? 26.240 10.712 -21.680 1.00 79.00 112 LEU A O 1
ATOM 851 N N . ALA A 1 113 ? 24.295 10.264 -22.712 1.00 78.44 113 ALA A N 1
ATOM 852 C CA . ALA A 1 113 ? 24.515 8.824 -22.796 1.00 78.44 113 ALA A CA 1
ATOM 853 C C . ALA A 1 113 ? 25.775 8.502 -23.613 1.00 78.44 113 ALA A C 1
ATOM 855 O O . ALA A 1 113 ? 26.604 7.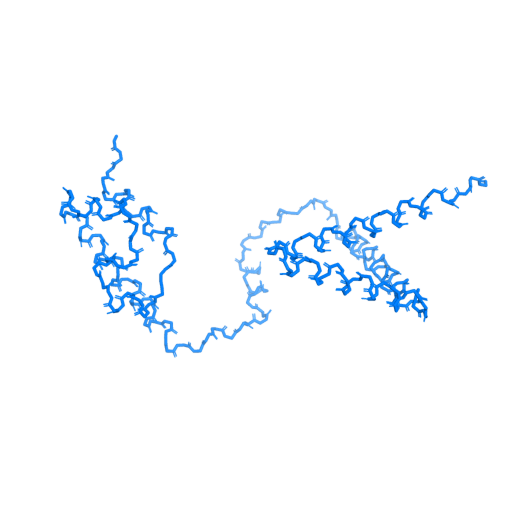705 -23.179 1.00 78.44 113 ALA A O 1
ATOM 856 N N . TYR A 1 114 ? 25.958 9.172 -24.753 1.00 76.81 114 TYR A N 1
ATOM 857 C CA . TYR A 1 114 ? 27.153 9.036 -25.579 1.00 76.81 114 TYR A CA 1
ATOM 858 C C . TYR A 1 114 ? 28.414 9.472 -24.827 1.00 76.81 114 TYR A C 1
ATOM 860 O O . TYR A 1 114 ? 29.379 8.720 -24.793 1.00 76.81 114 TYR A O 1
ATOM 868 N N . ALA A 1 115 ? 28.397 10.625 -24.154 1.00 75.38 115 ALA A N 1
ATOM 869 C CA . ALA A 1 115 ? 29.531 11.108 -23.370 1.00 75.38 115 ALA A CA 1
ATOM 870 C C . ALA A 1 115 ? 29.917 10.136 -22.245 1.00 75.38 115 ALA A C 1
ATOM 872 O O . ALA A 1 115 ? 31.103 9.864 -22.064 1.00 75.38 115 ALA A O 1
ATOM 873 N N . VAL A 1 116 ? 28.931 9.569 -21.540 1.00 73.56 116 VAL A N 1
ATOM 874 C CA . VAL A 1 116 ? 29.145 8.522 -20.527 1.00 73.56 116 VAL A CA 1
ATOM 875 C C . VAL A 1 116 ? 29.767 7.276 -21.152 1.00 73.56 116 VAL A C 1
ATOM 877 O O . VAL A 1 116 ? 30.700 6.727 -20.582 1.00 73.56 116 VAL A O 1
ATOM 880 N N . LEU A 1 117 ? 29.301 6.850 -22.328 1.00 69.38 117 LEU A N 1
A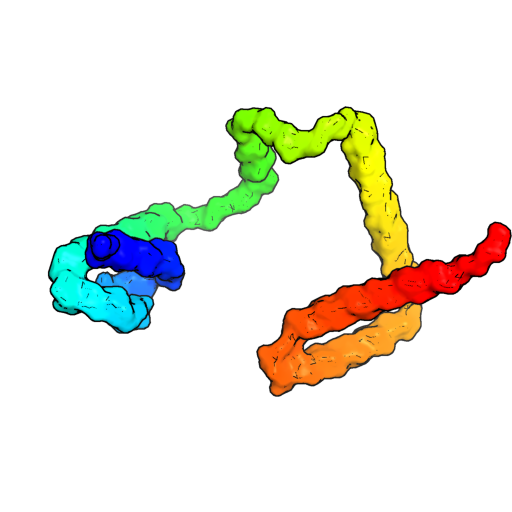TOM 881 C CA . LEU A 1 117 ? 29.836 5.682 -23.033 1.00 69.38 117 LEU A CA 1
ATOM 882 C C . LEU A 1 117 ? 31.260 5.915 -23.563 1.00 69.38 117 LEU A C 1
ATOM 884 O O . LEU A 1 117 ? 32.080 5.003 -23.520 1.00 69.38 117 LEU A O 1
ATOM 888 N N . THR A 1 118 ? 31.582 7.123 -24.034 1.00 68.56 118 THR A N 1
ATOM 889 C CA . THR A 1 118 ? 32.892 7.435 -24.631 1.00 68.56 118 THR A CA 1
ATOM 890 C C . THR A 1 118 ? 33.958 7.884 -23.632 1.00 68.56 118 THR A C 1
ATOM 892 O O . THR A 1 118 ? 35.141 7.835 -23.951 1.00 68.56 118 THR A O 1
ATOM 895 N N . MET A 1 119 ? 33.583 8.307 -22.419 1.00 60.84 119 MET A N 1
ATOM 896 C CA . MET A 1 119 ? 34.525 8.663 -21.341 1.00 60.84 119 MET A CA 1
ATOM 897 C C . MET A 1 119 ? 35.096 7.447 -20.587 1.00 60.84 119 MET A C 1
ATOM 899 O O . MET A 1 119 ? 35.790 7.611 -19.580 1.00 60.84 119 MET A O 1
ATOM 903 N N . VAL A 1 120 ? 34.845 6.228 -21.070 1.00 61.84 120 VAL A N 1
ATOM 904 C CA . VAL A 1 120 ? 35.336 4.986 -20.465 1.00 61.84 120 VAL A CA 1
ATOM 905 C C . VAL A 1 120 ? 36.452 4.390 -21.320 1.00 61.84 120 VAL A C 1
ATOM 907 O O . VAL A 1 120 ? 36.172 3.707 -22.304 1.00 61.84 120 VAL A O 1
ATOM 910 N N . PRO A 1 121 ? 37.725 4.626 -20.947 1.00 54.97 121 PRO A N 1
ATOM 911 C CA . PRO A 1 121 ? 38.626 3.468 -20.955 1.00 54.97 121 PRO A CA 1
ATOM 912 C C . PRO A 1 121 ? 39.426 3.229 -19.659 1.00 54.97 121 PRO A C 1
ATOM 914 O O . PRO A 1 121 ? 39.758 2.084 -19.393 1.00 54.97 121 PRO A O 1
ATOM 917 N N . GLU A 1 122 ? 39.704 4.222 -18.800 1.00 54.62 122 GLU A N 1
ATOM 918 C CA . GLU A 1 122 ? 40.614 4.005 -17.638 1.00 54.62 122 GLU A CA 1
ATOM 919 C C . GLU A 1 122 ? 40.186 4.665 -16.314 1.00 54.62 122 GLU A C 1
ATOM 921 O O . GLU A 1 122 ? 40.754 4.404 -15.249 1.00 54.62 122 GLU A O 1
ATOM 926 N N . SER A 1 123 ? 39.179 5.534 -16.343 1.00 56.12 123 SER A N 1
ATOM 927 C CA . SER A 1 123 ? 38.677 6.231 -15.155 1.00 56.12 123 SER A CA 1
ATOM 928 C C . SER A 1 123 ? 37.726 5.344 -14.343 1.00 56.12 123 SER A C 1
ATOM 930 O O . SER A 1 123 ? 37.812 5.313 -13.117 1.00 56.12 123 SER A O 1
ATOM 932 N N . THR A 1 124 ? 36.876 4.546 -14.990 1.00 57.62 124 THR A N 1
ATOM 933 C CA . THR A 1 124 ? 35.846 3.725 -14.329 1.00 57.62 124 THR A CA 1
ATOM 934 C C . THR A 1 124 ? 36.396 2.642 -13.416 1.00 57.62 124 THR A C 1
ATOM 936 O O . THR A 1 124 ? 35.766 2.371 -12.406 1.00 57.62 124 THR A O 1
ATOM 939 N N . ALA A 1 125 ? 37.569 2.065 -13.687 1.00 58.69 125 ALA A N 1
ATOM 940 C CA . ALA A 1 125 ? 38.183 1.100 -12.770 1.00 58.69 125 ALA A CA 1
ATOM 941 C C . ALA A 1 125 ? 38.559 1.748 -11.422 1.00 58.69 125 ALA A C 1
ATOM 943 O O . ALA A 1 125 ? 38.354 1.156 -10.364 1.00 58.69 125 ALA A O 1
ATOM 944 N N . ARG A 1 126 ? 39.035 3.002 -11.447 1.00 61.19 126 ARG A N 1
ATOM 945 C CA . ARG A 1 126 ? 39.342 3.781 -10.235 1.00 61.19 126 ARG A CA 1
ATOM 946 C C . ARG A 1 126 ? 38.082 4.261 -9.522 1.00 61.19 126 ARG A C 1
ATOM 948 O O . ARG A 1 126 ? 38.001 4.150 -8.304 1.00 61.19 126 ARG A O 1
ATOM 955 N N . TRP A 1 127 ? 37.085 4.725 -10.275 1.00 59.38 127 TRP A N 1
ATOM 956 C CA . TRP A 1 127 ? 35.792 5.127 -9.713 1.00 59.38 127 TRP A CA 1
ATOM 957 C C . TRP A 1 127 ? 35.011 3.936 -9.144 1.00 59.38 127 TRP A C 1
ATOM 959 O O . TRP A 1 127 ? 34.377 4.080 -8.107 1.00 59.38 127 TRP A O 1
ATOM 969 N N . ALA A 1 128 ? 35.094 2.754 -9.759 1.00 61.66 128 ALA A N 1
ATOM 970 C CA . ALA A 1 128 ? 34.492 1.526 -9.247 1.00 61.66 128 ALA A CA 1
ATOM 971 C C . ALA A 1 128 ? 35.178 1.059 -7.958 1.00 61.66 128 ALA A C 1
ATOM 973 O O . ALA A 1 128 ? 34.483 0.683 -7.019 1.00 61.66 128 ALA A O 1
ATOM 974 N N . ALA A 1 129 ? 36.511 1.148 -7.874 1.00 63.50 129 ALA A N 1
ATOM 975 C CA . ALA A 1 129 ? 37.242 0.867 -6.639 1.00 63.50 129 ALA A CA 1
ATOM 976 C C . ALA A 1 129 ? 36.861 1.853 -5.515 1.00 63.50 129 ALA A C 1
ATOM 978 O O . ALA A 1 129 ? 36.517 1.426 -4.417 1.00 63.50 129 ALA A O 1
ATOM 979 N N . GLN A 1 130 ? 36.803 3.159 -5.806 1.00 66.94 130 GLN A N 1
ATOM 980 C CA . GLN A 1 130 ? 36.367 4.172 -4.833 1.00 66.94 130 GLN A CA 1
ATOM 981 C C . GLN A 1 130 ? 34.896 4.024 -4.426 1.00 66.94 130 GLN A C 1
ATOM 983 O O . GLN A 1 130 ? 34.565 4.185 -3.255 1.00 66.94 130 GLN A O 1
ATOM 988 N N . ALA A 1 131 ? 34.003 3.698 -5.362 1.00 63.78 131 ALA A N 1
ATOM 989 C CA . ALA A 1 131 ? 32.596 3.451 -5.060 1.00 63.78 131 ALA A CA 1
ATOM 990 C C . ALA A 1 131 ? 32.425 2.196 -4.195 1.00 63.78 131 ALA A C 1
ATOM 992 O O . ALA A 1 131 ? 31.586 2.187 -3.297 1.00 63.78 131 ALA A O 1
ATOM 993 N N . HIS A 1 132 ? 33.241 1.164 -4.422 1.00 61.47 132 HIS A N 1
ATOM 994 C CA . HIS A 1 132 ? 33.251 -0.045 -3.606 1.00 61.47 132 HIS A CA 1
ATOM 995 C C . HIS A 1 132 ? 33.711 0.239 -2.166 1.00 61.47 132 HIS A C 1
ATOM 997 O O . HIS A 1 132 ? 33.066 -0.223 -1.226 1.00 61.47 132 HIS A O 1
ATOM 1003 N N . ASP A 1 133 ? 34.741 1.071 -1.977 1.00 67.69 133 ASP A N 1
ATOM 1004 C CA . ASP A 1 133 ? 35.207 1.489 -0.646 1.00 67.69 133 ASP A CA 1
ATOM 1005 C C . ASP A 1 133 ? 34.173 2.354 0.096 1.00 67.69 133 ASP A C 1
ATOM 1007 O O . ASP A 1 133 ? 33.932 2.157 1.290 1.00 67.69 133 ASP A O 1
ATOM 1011 N N . VAL A 1 134 ? 33.495 3.267 -0.609 1.00 62.78 134 VAL A N 1
ATOM 1012 C CA . VAL A 1 134 ? 32.423 4.101 -0.033 1.00 62.78 134 VAL A CA 1
ATOM 1013 C C . VAL A 1 134 ? 31.197 3.262 0.337 1.00 62.78 134 VAL A C 1
ATOM 1015 O O . VAL A 1 134 ? 30.609 3.468 1.398 1.00 62.78 134 VAL A O 1
ATOM 1018 N N . LEU A 1 135 ? 30.823 2.284 -0.494 1.00 58.12 135 LEU A N 1
ATOM 1019 C CA . LEU A 1 135 ? 29.721 1.363 -0.201 1.00 58.12 135 LEU A CA 1
ATOM 1020 C C . LEU A 1 135 ? 30.048 0.437 0.975 1.00 58.12 135 LEU A C 1
ATOM 1022 O O . LEU A 1 135 ? 29.177 0.193 1.809 1.00 58.12 135 LEU A O 1
ATOM 1026 N N . ARG A 1 136 ? 31.298 -0.025 1.093 1.00 64.38 136 ARG A N 1
ATOM 1027 C CA . ARG A 1 136 ? 31.761 -0.815 2.241 1.00 64.38 136 ARG A CA 1
ATOM 1028 C C . ARG A 1 136 ? 31.688 -0.005 3.538 1.00 64.38 136 ARG A C 1
ATOM 1030 O O . ARG A 1 136 ? 31.099 -0.480 4.507 1.00 64.38 136 ARG A O 1
ATOM 1037 N N . TRP A 1 137 ? 32.185 1.234 3.522 1.00 60.41 137 TRP A N 1
ATOM 1038 C CA . TRP A 1 137 ? 32.104 2.165 4.656 1.00 60.41 137 TRP A CA 1
ATOM 1039 C C . TRP A 1 137 ? 30.653 2.507 5.042 1.00 60.41 137 TRP A C 1
ATOM 1041 O O . TRP A 1 137 ? 30.313 2.577 6.225 1.00 60.41 137 TRP A O 1
ATOM 1051 N N . GLY A 1 138 ? 29.766 2.650 4.053 1.00 54.09 138 GLY A N 1
ATOM 1052 C CA . GLY A 1 138 ? 28.330 2.849 4.263 1.00 54.09 138 GLY A CA 1
ATOM 1053 C C . GLY A 1 138 ? 27.595 1.619 4.813 1.00 54.09 138 GLY A C 1
ATOM 1054 O O . GLY A 1 138 ? 26.584 1.774 5.501 1.00 54.09 138 GLY A O 1
ATOM 1055 N N . SER A 1 139 ? 28.088 0.406 4.536 1.00 52.50 139 SER A N 1
ATOM 1056 C CA . SER A 1 139 ? 27.483 -0.843 5.023 1.00 52.50 139 SER A CA 1
ATOM 1057 C C . SER A 1 139 ? 27.786 -1.120 6.500 1.00 52.50 139 SER A C 1
ATOM 1059 O O . SER A 1 139 ? 26.897 -1.570 7.216 1.00 52.50 139 SER A O 1
ATOM 1061 N N . ASP A 1 140 ? 28.977 -0.745 6.983 1.00 56.62 140 ASP A N 1
ATOM 1062 C CA . ASP A 1 140 ? 29.362 -0.886 8.398 1.00 56.62 140 ASP A CA 1
ATOM 1063 C C . ASP A 1 140 ? 28.702 0.174 9.306 1.00 56.62 140 ASP A C 1
ATOM 1065 O O . ASP A 1 140 ? 28.659 0.018 10.525 1.00 56.62 140 ASP A O 1
ATOM 1069 N N . SER A 1 141 ? 28.164 1.256 8.728 1.00 55.56 141 SER A N 1
ATOM 1070 C CA . SER A 1 141 ? 27.616 2.411 9.459 1.00 55.56 141 SER A CA 1
ATOM 1071 C C . SER A 1 141 ? 26.083 2.529 9.428 1.00 55.56 141 SER A C 1
ATOM 1073 O O . SER A 1 141 ? 25.534 3.450 10.027 1.00 55.56 141 SER A O 1
ATOM 1075 N N . GLY A 1 142 ? 25.365 1.606 8.774 1.00 50.56 142 GLY A N 1
ATOM 1076 C CA . GLY A 1 142 ? 23.892 1.535 8.797 1.00 50.56 142 GLY A CA 1
ATOM 1077 C C . GLY A 1 142 ? 23.141 2.642 8.034 1.00 50.56 142 GLY A C 1
ATOM 1078 O O . GLY A 1 142 ? 21.913 2.657 8.049 1.00 50.56 142 GLY A O 1
ATOM 1079 N N . VAL A 1 143 ? 23.842 3.549 7.339 1.00 54.03 143 VAL A N 1
ATOM 1080 C CA . VAL A 1 143 ? 23.252 4.710 6.623 1.00 54.03 143 VAL A CA 1
ATOM 1081 C C . VAL A 1 143 ? 23.582 4.695 5.108 1.00 54.03 143 VAL A C 1
ATOM 1083 O O . VAL A 1 143 ? 23.384 5.667 4.380 1.00 54.03 143 VAL A O 1
ATOM 1086 N N . GLY A 1 144 ? 24.071 3.566 4.585 1.00 51.50 144 GLY A N 1
ATOM 1087 C CA . GLY A 1 144 ? 24.842 3.508 3.336 1.00 51.50 144 GLY A CA 1
ATOM 1088 C C . GLY A 1 144 ? 24.150 3.844 2.008 1.00 51.50 144 GLY A C 1
ATOM 1089 O O . GLY A 1 144 ? 24.831 4.308 1.097 1.00 51.50 144 GLY A O 1
ATOM 1090 N N . LEU A 1 145 ? 22.835 3.654 1.839 1.00 52.62 145 LEU A N 1
ATOM 1091 C CA . LEU A 1 145 ? 22.242 3.764 0.492 1.00 52.62 145 LEU A CA 1
ATOM 1092 C C . LEU A 1 145 ? 21.966 5.218 0.064 1.00 52.62 145 LEU A C 1
ATOM 1094 O O . LEU A 1 145 ? 22.297 5.616 -1.051 1.00 52.62 145 LEU A O 1
ATOM 1098 N N . LEU A 1 146 ? 21.390 6.033 0.954 1.00 52.12 146 LEU A N 1
ATOM 1099 C CA . LEU A 1 146 ? 21.005 7.416 0.634 1.00 52.12 146 LEU A CA 1
ATOM 1100 C C . LEU A 1 146 ? 22.218 8.344 0.501 1.00 52.12 146 LEU A C 1
ATOM 1102 O O . LEU A 1 146 ? 22.242 9.209 -0.374 1.00 52.12 146 LEU A O 1
ATOM 1106 N N . VAL A 1 147 ? 23.251 8.132 1.319 1.00 55.94 147 VAL A N 1
ATOM 1107 C CA . VAL A 1 147 ? 24.487 8.928 1.267 1.00 55.94 147 VAL A CA 1
ATOM 1108 C C . VAL A 1 147 ? 25.298 8.605 0.010 1.00 55.94 147 VAL A C 1
ATOM 1110 O O . VAL A 1 147 ? 25.835 9.518 -0.614 1.00 55.94 147 VAL A O 1
ATOM 1113 N N . ALA A 1 148 ? 25.331 7.340 -0.425 1.00 54.69 148 ALA A N 1
ATOM 1114 C CA . ALA A 1 148 ? 26.018 6.946 -1.655 1.00 54.69 148 ALA A CA 1
ATOM 1115 C C . ALA A 1 148 ? 25.362 7.554 -2.909 1.00 54.69 148 ALA A C 1
ATOM 1117 O O . ALA A 1 148 ? 26.059 8.067 -3.787 1.00 54.69 148 ALA A O 1
ATOM 1118 N N . VAL A 1 149 ? 24.025 7.571 -2.970 1.00 57.72 149 VAL A N 1
ATOM 1119 C CA . VAL A 1 149 ? 23.280 8.186 -4.084 1.00 57.72 149 VAL A CA 1
ATOM 1120 C C . VAL A 1 149 ? 23.453 9.708 -4.095 1.00 57.72 149 VAL A C 1
ATOM 1122 O O . VAL A 1 149 ? 23.699 10.291 -5.154 1.00 57.72 149 VAL A O 1
ATOM 1125 N N . ALA A 1 150 ? 23.402 10.357 -2.928 1.00 58.31 150 ALA A N 1
ATOM 1126 C CA . ALA A 1 150 ? 23.647 11.794 -2.816 1.00 58.31 150 ALA A CA 1
ATOM 1127 C C . ALA A 1 150 ? 25.088 12.165 -3.216 1.00 58.31 150 ALA A C 1
ATOM 1129 O O . ALA A 1 150 ? 25.296 13.129 -3.954 1.00 58.31 150 ALA A O 1
ATOM 1130 N N . GLY A 1 151 ? 26.078 11.369 -2.798 1.00 59.44 151 GLY A N 1
ATOM 1131 C CA . GLY A 1 151 ? 27.486 11.569 -3.146 1.00 59.44 151 GLY A CA 1
ATOM 1132 C C . GLY A 1 151 ? 27.751 11.462 -4.649 1.00 59.44 151 GLY A C 1
ATOM 1133 O O . GLY A 1 151 ? 28.427 12.321 -5.218 1.00 59.44 151 GLY A O 1
ATOM 1134 N N . ALA A 1 152 ? 27.156 10.469 -5.317 1.00 57.34 152 ALA A N 1
ATOM 1135 C CA . ALA A 1 152 ? 27.261 10.322 -6.768 1.00 57.34 152 ALA A CA 1
ATOM 1136 C C . ALA A 1 152 ? 26.633 11.514 -7.517 1.00 57.34 152 ALA A C 1
ATOM 1138 O O . ALA A 1 152 ? 27.224 12.029 -8.468 1.00 57.34 152 ALA A O 1
ATOM 1139 N N . GLY A 1 153 ? 25.480 12.009 -7.053 1.00 59.00 153 GLY A N 1
ATOM 1140 C CA . GLY A 1 153 ? 24.827 13.189 -7.628 1.00 59.00 153 GLY A CA 1
ATOM 1141 C C . GLY A 1 153 ? 25.668 14.465 -7.503 1.00 59.00 153 GLY A C 1
ATOM 1142 O O . GLY A 1 153 ? 25.795 15.222 -8.466 1.00 59.00 153 GLY A O 1
ATOM 1143 N N . VAL A 1 154 ? 26.301 14.679 -6.346 1.00 63.78 154 VAL A N 1
ATOM 1144 C CA . VAL A 1 154 ? 27.177 15.838 -6.105 1.00 63.78 154 VAL A CA 1
ATOM 1145 C C . VAL A 1 154 ? 28.446 15.769 -6.958 1.00 63.78 154 VAL A C 1
ATOM 1147 O O . VAL A 1 154 ? 28.842 16.780 -7.534 1.00 63.78 154 VAL A O 1
ATOM 1150 N N . ALA A 1 155 ? 29.053 14.590 -7.112 1.00 60.69 155 ALA A N 1
ATOM 1151 C CA . ALA A 1 155 ? 30.237 14.419 -7.955 1.00 60.69 155 ALA A CA 1
ATOM 1152 C C . ALA A 1 155 ? 29.951 14.745 -9.434 1.00 60.69 155 ALA A C 1
ATOM 1154 O O . ALA A 1 155 ? 30.733 15.449 -10.077 1.00 60.69 155 ALA A O 1
ATOM 1155 N N . VAL A 1 156 ? 28.799 14.308 -9.955 1.00 67.44 156 VAL A N 1
ATOM 1156 C CA . VAL A 1 156 ? 28.350 14.635 -11.320 1.00 67.44 156 VAL A CA 1
ATOM 1157 C C . VAL A 1 156 ? 28.083 16.136 -11.471 1.00 67.44 156 VAL A C 1
ATOM 1159 O O . VAL A 1 156 ? 28.479 16.735 -12.472 1.00 67.44 156 VAL A O 1
ATOM 1162 N N . LEU A 1 157 ? 27.469 16.768 -10.466 1.00 64.88 157 LEU A N 1
ATOM 1163 C CA . LEU A 1 157 ? 27.212 18.209 -10.468 1.00 64.88 157 LEU A CA 1
ATOM 1164 C C . LEU A 1 157 ? 28.517 19.024 -10.474 1.00 64.88 157 LEU A C 1
ATOM 1166 O O . LEU A 1 157 ? 28.641 19.981 -11.235 1.00 64.88 157 LEU A O 1
ATOM 1170 N N . ILE A 1 158 ? 29.508 18.625 -9.670 1.00 68.50 158 ILE A N 1
ATOM 1171 C CA . ILE A 1 158 ? 30.825 19.277 -9.616 1.00 68.50 158 ILE A CA 1
ATOM 1172 C C . ILE A 1 158 ? 31.566 19.109 -10.946 1.00 68.50 158 ILE A C 1
ATOM 1174 O O . ILE A 1 158 ? 32.123 20.083 -11.450 1.00 68.50 158 ILE A O 1
ATOM 1178 N N . ALA A 1 159 ? 31.529 17.920 -11.552 1.00 63.75 159 ALA A N 1
ATOM 1179 C CA . ALA A 1 159 ? 32.137 17.686 -12.861 1.00 63.75 159 ALA A CA 1
ATOM 1180 C C . ALA A 1 159 ? 31.513 18.582 -13.947 1.00 63.75 159 ALA A C 1
ATOM 1182 O O . ALA A 1 159 ? 32.235 19.213 -14.720 1.00 63.75 159 ALA A O 1
ATOM 1183 N N . LEU A 1 160 ? 30.182 18.721 -13.948 1.00 61.03 160 LEU A N 1
ATOM 1184 C CA . LEU A 1 160 ? 29.456 19.614 -14.857 1.00 61.03 160 LEU A CA 1
ATOM 1185 C C . LEU A 1 160 ? 29.822 21.092 -14.649 1.00 61.03 160 LEU A C 1
ATOM 1187 O O . LEU A 1 160 ? 30.031 21.826 -15.621 1.00 61.03 160 LEU A O 1
ATOM 1191 N N . LEU A 1 161 ? 29.939 21.535 -13.397 1.00 65.44 161 LEU A N 1
ATOM 1192 C CA . LEU A 1 161 ? 30.333 22.908 -13.071 1.00 65.44 161 LEU A CA 1
ATOM 1193 C C . LEU A 1 161 ? 31.792 23.193 -13.457 1.00 65.44 161 LEU A C 1
ATOM 1195 O O . LEU A 1 161 ? 32.072 24.247 -14.027 1.00 65.44 161 LEU A O 1
ATOM 1199 N N . ALA A 1 162 ? 32.701 22.240 -13.242 1.00 59.53 162 ALA A N 1
ATOM 1200 C CA . ALA A 1 162 ? 34.103 22.355 -13.641 1.00 59.53 162 ALA A CA 1
ATOM 1201 C C . ALA A 1 162 ? 34.260 22.436 -15.169 1.00 59.53 162 ALA A C 1
ATOM 1203 O O . ALA A 1 162 ? 35.015 23.270 -15.667 1.00 59.53 162 ALA A O 1
ATOM 1204 N N . THR A 1 163 ? 33.483 21.661 -15.936 1.00 55.16 163 THR A N 1
ATOM 1205 C CA . THR A 1 163 ? 33.497 21.757 -17.408 1.00 55.16 163 THR A CA 1
ATOM 1206 C C . THR A 1 163 ? 32.994 23.100 -17.941 1.00 55.16 163 THR A C 1
ATOM 1208 O O . THR A 1 163 ? 33.461 23.542 -18.987 1.00 55.16 163 THR A O 1
ATOM 1211 N N . ARG A 1 164 ? 32.102 23.799 -17.222 1.00 51.41 164 ARG A N 1
ATOM 1212 C CA . ARG A 1 164 ? 31.665 25.156 -17.604 1.00 51.41 164 ARG A CA 1
ATOM 1213 C C . ARG A 1 164 ? 32.677 26.250 -17.271 1.00 51.41 164 ARG A C 1
ATOM 1215 O O . ARG A 1 164 ? 32.652 27.298 -17.907 1.00 51.41 164 ARG A O 1
ATOM 1222 N N . ALA A 1 165 ? 33.566 26.022 -16.307 1.00 50.38 165 ALA A N 1
ATOM 1223 C CA . ALA A 1 165 ? 34.611 26.981 -15.950 1.00 50.38 165 ALA A CA 1
ATOM 1224 C C . ALA A 1 165 ? 35.789 26.994 -16.948 1.00 50.38 165 ALA A C 1
ATOM 1226 O O . ALA A 1 165 ? 36.605 27.912 -16.921 1.00 50.38 165 ALA A O 1
ATOM 1227 N N . HIS A 1 166 ? 35.880 25.999 -17.838 1.00 43.28 166 HIS A N 1
ATOM 1228 C CA . HIS A 1 166 ? 36.976 25.843 -18.802 1.00 43.28 166 HIS A CA 1
ATOM 1229 C C . HIS A 1 166 ? 36.649 26.274 -20.238 1.00 43.28 166 HIS A C 1
ATOM 1231 O O . HIS A 1 166 ? 37.432 25.989 -21.138 1.00 43.28 166 HIS A O 1
ATOM 1237 N N . THR A 1 167 ? 35.551 26.994 -20.480 1.00 43.38 167 THR A N 1
ATOM 1238 C CA . THR A 1 167 ? 35.386 27.766 -21.725 1.00 43.38 167 THR A CA 1
ATOM 1239 C C . THR A 1 167 ? 36.053 29.137 -21.562 1.00 43.38 167 THR A C 1
ATOM 1241 O O . THR A 1 167 ? 35.424 30.026 -20.982 1.00 43.38 167 THR A O 1
ATOM 1244 N N . PRO A 1 168 ? 37.307 29.351 -22.018 1.00 39.62 168 PRO A N 1
ATOM 1245 C CA . PRO A 1 168 ? 37.844 30.699 -22.137 1.00 39.62 168 PRO A CA 1
ATOM 1246 C C . PRO A 1 168 ? 37.007 31.466 -23.161 1.00 39.62 168 PRO A C 1
ATOM 1248 O O . PRO A 1 168 ? 36.693 30.947 -24.233 1.00 39.62 168 PRO A O 1
ATOM 1251 N N . ALA A 1 169 ? 36.627 32.691 -22.802 1.00 44.91 169 ALA A N 1
ATOM 1252 C CA . ALA A 1 169 ? 36.023 33.636 -23.726 1.00 44.91 169 ALA A CA 1
ATOM 1253 C C . ALA A 1 169 ? 36.993 33.861 -24.897 1.00 44.91 169 ALA A C 1
ATOM 1255 O O . ALA A 1 169 ? 38.102 34.356 -24.690 1.00 44.91 169 ALA A O 1
ATOM 1256 N N . ALA A 1 170 ? 36.576 33.436 -26.087 1.00 39.31 170 ALA A N 1
ATOM 1257 C CA . ALA A 1 170 ? 37.149 33.849 -27.361 1.00 39.31 170 ALA A CA 1
ATOM 1258 C C . ALA A 1 170 ? 36.294 34.981 -27.935 1.00 39.31 170 ALA A C 1
ATOM 1260 O O . ALA A 1 170 ? 35.051 34.902 -27.776 1.00 39.31 170 ALA A O 1
#

Sequence (170 aa):
MSDPQQRLEAILLDLEVGPAQLRRDPSGRSWLSAEARALLESHPECRQVLREFVDDELALAGALGGAPAPSVDPFFTARVVEALPGVRTGPTLSPRRRVMLLGCFHVVAGLLAYAVLTMVPESTARWAAQAHDVLRWGSDSGVGLLVAVAGAGVAVLIALLATRAHTPAA

Solvent-accessible surface area (backbone atoms only — not comparable to full-atom values): 10244 Å² total; per-residue (Å²): 132,81,55,71,55,60,56,45,51,58,56,54,73,75,52,90,75,58,61,73,53,45,74,73,43,71,81,36,81,91,75,49,53,72,67,55,48,51,48,43,73,75,34,69,73,38,53,53,56,50,47,52,52,51,52,51,50,47,49,51,47,53,67,49,72,77,48,74,74,76,71,82,52,88,55,49,65,56,53,52,61,68,67,45,78,83,75,74,89,57,78,95,63,52,72,70,55,50,53,50,52,53,50,53,49,51,52,52,51,50,51,51,53,48,49,62,63,68,67,58,88,70,56,56,67,55,51,50,51,51,50,50,54,52,47,52,58,19,62,82,65,81,59,31,68,67,55,53,55,52,50,54,52,51,53,54,50,50,52,55,54,54,61,64,71,67,64,75,90,125

Foldseek 3Di:
DDDLLVVLVVQLVPFDDDLVVCVVCLPCPPPDDPVSVVSCVVPVVNVVVSNVSSVVNNVVCVVVVPDDPPPPPVCPVVVVCVPPPDPPPDPPDDPVRVVVVVVVVVVVVVVVVVCVVVVDDPVVVVVVVVLVVLQVVLVVVVNRPPVSVVVVVVVVVVVVVVVVVPPDDD

pLDDT: mean 72.96, std 15.26, range [39.31, 94.19]

Radius of gyration: 27.51 Å; Cα contacts (8 Å, |Δi|>4): 48; chains: 1; bounding box: 59×50×60 Å

Mean predicted aligned error: 20.04 Å